Protein AF-A0A962DP53-F1 (afdb_monomer)

Radius of gyration: 20.77 Å; Cα contacts (8 Å, |Δi|>4): 47; chains: 1; bounding box: 45×52×47 Å

Foldseek 3Di:
DPPDPPVSVVDDPLVNPADDDDDDDDPVRVCVVVVHDPDDDDDDPDDPVPDDPVVVVVVVVCPVVVVDDDDPLCVVVLVVVCVVVVHDSVVDDDDPDVLVVLLVVLVVPDDPVDDDDDDPPDDCSNVNSNSD

Mean predicted aligned error: 5.78 Å

pLDDT: mean 92.03, std 8.26, range [49.41, 98.69]

Nearest PDB structures (foldseek):
  3get-assembly1_A  TM=9.260E-01  e=3.152E-04  Campylobacter jejuni subsp. jejuni NCTC 11168 = ATCC 700819
  3get-assembly1_B  TM=9.422E-01  e=2.947E-03  Campylobacter jejuni subsp. jejuni NCTC 11168 = ATCC 700819
  4wbt-assembly2_B-3  TM=8.957E-01  e=5.392E-03  Sinorhizobium meliloti 1021
  4wbt-assembly1_C-2  TM=9.034E-01  e=7.748E-03  Sinorhizobium meliloti 1021

Sequence (132 aa):
MPGPDRFSALAAEGVLGLKPYVPGKPLAELEREYGIRDSIKLASNENPLGPPPASVRAISAALGELALYPDGAAFELKNALAKRLAVDPAQITVGNGSNELLSLVAETFLTPATEAIYSQFAFLIYALSVQA

Structure (mmCIF, N/CA/C/O backbone):
data_AF-A0A962DP53-F1
#
_entry.id   AF-A0A962DP53-F1
#
loop_
_atom_site.group_PDB
_atom_site.id
_atom_site.type_symbol
_atom_site.label_atom_id
_atom_site.label_alt_id
_atom_site.label_comp_id
_atom_site.label_asym_id
_atom_site.label_entity_id
_atom_site.label_seq_id
_atom_site.pdbx_PDB_ins_code
_atom_site.Cartn_x
_atom_site.Cartn_y
_atom_site.Cartn_z
_atom_site.occupancy
_atom_site.B_iso_or_equiv
_atom_site.auth_seq_id
_atom_site.auth_comp_id
_atom_site.auth_asym_id
_atom_site.auth_atom_id
_atom_site.pdbx_PDB_model_num
ATOM 1 N N . MET A 1 1 ? -7.772 29.914 23.904 1.00 49.41 1 MET A N 1
ATOM 2 C CA . MET A 1 1 ? -7.704 29.133 22.653 1.00 49.41 1 MET A CA 1
ATOM 3 C C . MET A 1 1 ? -8.659 29.792 21.675 1.00 49.41 1 MET A C 1
ATOM 5 O O . MET A 1 1 ? -9.797 30.004 22.084 1.00 49.41 1 MET A O 1
ATOM 9 N N . PRO A 1 2 ? -8.233 30.209 20.471 1.00 50.75 2 PRO A N 1
ATOM 10 C CA . PRO A 1 2 ? -9.195 30.610 19.448 1.00 50.75 2 PRO A CA 1
ATOM 11 C C . PRO A 1 2 ? -10.157 29.432 19.227 1.00 50.75 2 PRO A C 1
ATOM 13 O O . PRO A 1 2 ? -9.728 28.280 19.281 1.00 50.75 2 PRO A O 1
ATOM 16 N N . GLY A 1 3 ? -11.457 29.714 19.109 1.00 63.59 3 GLY A N 1
ATOM 17 C CA . GLY A 1 3 ? -12.467 28.677 18.881 1.00 63.59 3 GLY A CA 1
ATOM 18 C C . GLY A 1 3 ? -12.166 27.867 17.613 1.00 63.59 3 GLY A C 1
ATOM 19 O O . GLY A 1 3 ? -11.357 28.317 16.796 1.00 63.59 3 GLY A O 1
ATOM 20 N N . PRO A 1 4 ? -12.785 26.683 17.446 1.00 68.06 4 PRO A N 1
ATOM 21 C CA . PRO A 1 4 ? -12.583 25.874 16.250 1.00 68.06 4 PRO A CA 1
ATOM 22 C C . PRO A 1 4 ? -12.866 26.731 15.015 1.00 68.06 4 PRO A C 1
ATOM 24 O O . PRO A 1 4 ? -13.838 27.493 14.987 1.00 68.06 4 PRO A O 1
ATOM 27 N N . ASP A 1 5 ? -11.983 26.660 14.020 1.00 83.12 5 ASP A N 1
ATOM 28 C CA . ASP A 1 5 ? -12.194 27.395 12.782 1.00 83.12 5 ASP A CA 1
ATOM 29 C C . ASP A 1 5 ? -13.507 26.940 12.109 1.00 83.12 5 ASP A C 1
ATOM 31 O O . ASP A 1 5 ? -14.057 25.873 12.403 1.00 83.12 5 ASP A O 1
ATOM 35 N N . ARG A 1 6 ? -14.028 27.764 11.194 1.00 86.12 6 ARG A N 1
ATOM 36 C CA . ARG A 1 6 ? -15.312 27.531 10.514 1.00 86.12 6 ARG A CA 1
ATOM 37 C C . ARG A 1 6 ? -15.423 26.143 9.862 1.00 86.12 6 ARG A C 1
ATOM 39 O O . ARG A 1 6 ? -16.537 25.638 9.750 1.00 86.12 6 ARG A O 1
ATOM 46 N N . PHE A 1 7 ? -14.320 25.551 9.410 1.00 86.44 7 PHE A N 1
ATOM 47 C CA . PHE A 1 7 ? -14.301 24.239 8.766 1.00 86.44 7 PHE A CA 1
ATOM 48 C C . PHE A 1 7 ? -14.253 23.100 9.781 1.00 86.44 7 PHE A C 1
ATOM 50 O O . PHE A 1 7 ? -14.958 22.110 9.596 1.00 86.44 7 PHE A O 1
ATOM 57 N N . SER A 1 8 ? -13.523 23.266 10.886 1.00 87.19 8 SER A N 1
A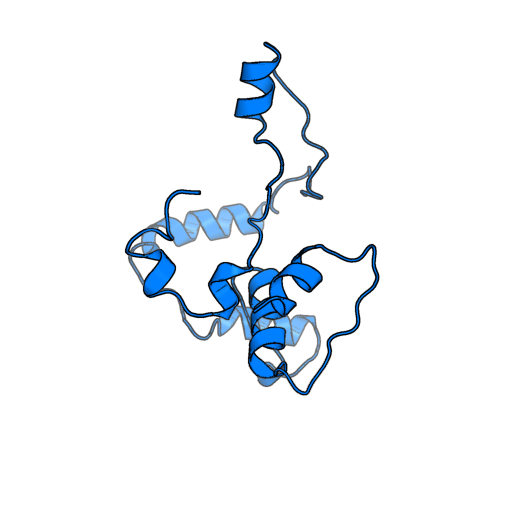TOM 58 C CA . SER A 1 8 ? -13.515 22.294 11.988 1.00 87.19 8 SER A CA 1
ATOM 59 C C . SER A 1 8 ? -14.924 22.033 12.544 1.00 87.19 8 SER A C 1
ATOM 61 O O . SER A 1 8 ? -15.263 20.899 12.858 1.00 87.19 8 SER A O 1
ATOM 63 N N . ALA A 1 9 ? -15.793 23.049 12.589 1.00 88.00 9 ALA A N 1
ATOM 64 C CA . ALA A 1 9 ? -17.184 22.893 13.035 1.00 88.00 9 ALA A CA 1
ATOM 65 C C . ALA A 1 9 ? -18.087 22.077 12.081 1.00 88.00 9 ALA A C 1
ATOM 67 O O . ALA A 1 9 ? -19.190 21.701 12.470 1.00 88.00 9 ALA A O 1
ATOM 68 N N . LEU A 1 10 ? -17.655 21.836 10.837 1.00 91.88 10 LEU A N 1
ATOM 69 C CA . LEU A 1 10 ? -18.393 21.059 9.830 1.00 91.88 10 LEU A CA 1
ATOM 70 C C . LEU A 1 10 ? -17.864 19.625 9.677 1.00 91.88 10 LEU A C 1
ATOM 72 O O . LEU A 1 10 ? -18.465 18.833 8.951 1.00 91.88 10 LEU A O 1
ATOM 76 N N . ALA A 1 11 ? -16.727 19.303 10.297 1.00 90.75 11 ALA A N 1
ATOM 77 C CA . ALA A 1 11 ? -16.104 17.992 10.189 1.00 90.75 11 ALA A CA 1
ATOM 78 C C . ALA A 1 11 ? -16.891 16.933 10.978 1.00 90.75 11 ALA A C 1
ATOM 80 O O . ALA A 1 11 ? -17.505 17.230 12.003 1.00 90.75 11 ALA A O 1
ATOM 81 N N . ALA A 1 12 ? -16.846 15.683 10.512 1.00 86.88 12 ALA A N 1
ATOM 82 C CA . ALA A 1 12 ? -17.370 14.556 11.276 1.00 86.88 12 ALA A CA 1
ATOM 83 C C . ALA A 1 12 ? -16.620 14.426 12.613 1.00 86.88 12 ALA A C 1
ATOM 85 O O . ALA A 1 12 ? -15.412 14.652 12.670 1.00 86.88 12 ALA A O 1
ATOM 86 N N . GLU A 1 13 ? -17.325 14.033 13.675 1.00 85.19 13 GLU A N 1
ATOM 87 C CA . GLU A 1 13 ? -16.782 13.990 15.041 1.00 85.19 13 GLU A CA 1
ATOM 88 C C . GLU A 1 13 ? -15.483 13.173 15.139 1.00 85.19 13 GLU A C 1
ATOM 90 O O . GLU A 1 13 ? -14.502 13.649 15.711 1.00 85.19 13 GLU A O 1
ATOM 95 N N . GLY A 1 14 ? -15.432 12.004 14.486 1.00 80.75 14 GLY A N 1
ATOM 96 C CA . GLY A 1 14 ? -14.244 11.142 14.457 1.00 80.75 14 GLY A CA 1
ATOM 97 C C . GLY A 1 14 ? -13.001 11.798 13.839 1.00 80.75 14 GLY A C 1
ATOM 98 O O . GLY A 1 14 ? -11.880 11.479 14.222 1.00 80.75 14 GLY A O 1
ATOM 99 N N . VAL A 1 15 ? -13.165 12.786 12.950 1.00 84.31 15 VAL A N 1
ATOM 100 C CA . VAL A 1 15 ? -12.041 13.483 12.296 1.00 84.31 15 VAL A CA 1
ATOM 101 C C . VAL A 1 15 ? -11.313 14.421 13.260 1.00 84.31 15 VAL A C 1
ATOM 103 O O . VAL A 1 15 ? -10.101 14.604 13.147 1.00 84.31 15 VAL A O 1
ATOM 106 N N . LEU A 1 16 ? -12.024 14.999 14.234 1.00 86.19 16 LEU A N 1
ATOM 107 C CA . LEU A 1 16 ? -11.474 16.005 15.151 1.00 86.19 16 LEU A CA 1
ATOM 108 C C . LEU A 1 16 ? -10.391 15.441 16.086 1.00 86.19 16 LEU A C 1
ATOM 110 O O . LEU A 1 16 ? -9.567 16.200 16.598 1.00 86.19 16 LEU A O 1
ATOM 114 N N . GLY A 1 17 ? -10.393 14.123 16.311 1.00 81.81 17 GLY A N 1
ATOM 115 C CA . GLY A 1 17 ? -9.428 13.423 17.161 1.00 81.81 17 GLY A CA 1
ATOM 116 C C . GLY A 1 17 ? -8.218 12.843 16.423 1.00 81.81 17 GLY A C 1
ATOM 117 O O . GLY A 1 17 ? -7.284 12.374 17.081 1.00 81.81 17 GLY A O 1
ATOM 118 N N . LEU A 1 18 ? -8.208 12.865 15.085 1.00 83.75 18 LEU A N 1
ATOM 119 C CA . LEU A 1 18 ? -7.161 12.218 14.295 1.00 83.75 18 LEU A CA 1
ATOM 120 C C . LEU A 1 18 ? -5.818 12.936 14.448 1.00 83.75 18 LEU A C 1
ATOM 122 O O . LEU A 1 18 ? -5.706 14.157 14.315 1.00 83.75 18 LEU A O 1
ATOM 126 N N . LYS A 1 19 ? -4.760 12.156 14.683 1.00 81.00 19 LYS A N 1
ATOM 127 C CA . LYS A 1 19 ? -3.385 12.663 14.700 1.00 81.00 19 LYS A CA 1
ATOM 128 C C . LYS A 1 19 ? -2.751 12.491 13.320 1.00 81.00 19 LYS A C 1
ATOM 130 O O . LYS A 1 19 ? -2.767 11.377 12.796 1.00 81.00 19 LYS A O 1
ATOM 135 N N . PRO A 1 20 ? -2.143 13.544 12.744 1.00 81.75 20 PRO A N 1
ATOM 136 C CA . PRO A 1 20 ? -1.450 13.419 11.471 1.00 81.75 20 PRO A CA 1
ATOM 137 C C . PRO A 1 20 ? -0.346 12.361 11.528 1.00 81.75 20 PRO A C 1
ATOM 139 O O . PRO A 1 20 ? 0.451 12.322 12.469 1.00 81.75 20 PRO A O 1
ATOM 142 N N . TYR A 1 21 ? -0.272 11.530 10.489 1.00 82.38 21 TYR A N 1
ATOM 143 C CA . TYR A 1 21 ? 0.885 10.672 10.278 1.00 82.38 21 TYR A CA 1
ATOM 144 C C . TYR A 1 21 ? 2.115 11.536 9.984 1.00 82.38 21 TYR A C 1
ATOM 146 O O . TYR A 1 21 ? 2.066 12.424 9.133 1.00 82.38 21 TYR A O 1
ATOM 154 N N . VAL A 1 22 ? 3.223 11.257 10.671 1.00 83.25 22 VAL A N 1
ATOM 155 C CA . VAL A 1 22 ? 4.511 11.904 10.414 1.00 83.25 22 VAL A CA 1
ATOM 156 C C . VAL A 1 22 ? 5.340 10.972 9.526 1.00 83.25 22 VAL A C 1
ATOM 158 O O . VAL A 1 22 ? 5.873 9.978 10.030 1.00 83.25 22 VAL A O 1
ATOM 161 N N . PRO A 1 23 ? 5.431 11.235 8.209 1.00 82.12 23 PRO A N 1
ATOM 162 C CA . PRO A 1 23 ? 6.260 10.433 7.322 1.00 82.12 23 PRO A CA 1
ATOM 163 C C . PRO A 1 23 ? 7.748 10.613 7.643 1.00 82.12 23 PRO A C 1
ATOM 165 O O . PRO A 1 23 ? 8.166 11.597 8.255 1.00 82.12 23 PRO A O 1
ATOM 168 N N . GLY A 1 24 ? 8.568 9.662 7.190 1.00 83.81 24 GLY A N 1
ATOM 169 C CA . GLY A 1 24 ? 10.022 9.801 7.260 1.00 83.81 24 GLY A CA 1
ATOM 170 C C . GLY A 1 24 ? 10.511 11.031 6.486 1.00 83.81 24 GLY A C 1
ATOM 171 O O . GLY A 1 24 ? 9.979 11.352 5.422 1.00 83.81 24 GLY A O 1
ATOM 172 N N . LYS A 1 25 ? 11.546 11.702 7.013 1.00 88.25 25 LYS A N 1
ATOM 173 C CA . LYS A 1 25 ? 12.147 12.891 6.389 1.00 88.25 25 LYS A CA 1
ATOM 174 C C . LYS A 1 25 ? 12.648 12.559 4.969 1.00 88.25 25 LYS A C 1
ATOM 176 O O . LYS A 1 25 ? 13.420 11.606 4.819 1.00 88.25 25 LYS A O 1
ATOM 181 N N . PRO A 1 26 ? 12.258 13.320 3.929 1.00 91.31 26 PRO A N 1
ATOM 182 C CA . PRO A 1 26 ? 12.782 13.137 2.579 1.00 91.31 26 PRO A CA 1
ATOM 183 C C . PRO A 1 26 ? 14.305 13.310 2.523 1.00 91.31 26 PRO A C 1
ATOM 185 O O . PRO A 1 26 ? 14.859 14.192 3.177 1.00 91.31 26 PRO A O 1
ATOM 188 N N . LEU A 1 27 ? 14.987 12.521 1.684 1.00 91.56 27 LEU A N 1
ATOM 189 C CA . LEU A 1 27 ? 16.452 12.566 1.566 1.00 91.56 27 LEU A CA 1
ATOM 190 C C . LEU A 1 27 ? 16.954 13.967 1.184 1.00 91.56 27 LEU A C 1
ATOM 192 O O . LEU A 1 27 ? 17.848 14.499 1.826 1.00 91.56 27 LEU A O 1
ATOM 196 N N . ALA A 1 28 ? 16.305 14.602 0.206 1.00 92.50 28 ALA A N 1
ATOM 197 C CA . ALA A 1 28 ? 16.661 15.945 -0.252 1.00 92.50 28 ALA A CA 1
ATOM 198 C C . ALA A 1 28 ? 16.460 17.032 0.821 1.00 92.50 28 ALA A C 1
ATOM 200 O O . ALA A 1 28 ? 17.127 18.066 0.804 1.00 92.50 28 ALA A O 1
ATOM 201 N N . GLU A 1 29 ? 15.514 16.833 1.743 1.00 94.19 29 GLU A N 1
ATOM 202 C CA . GLU A 1 29 ? 15.331 17.725 2.889 1.00 94.19 29 GLU A CA 1
ATOM 203 C C . GLU A 1 29 ? 16.450 17.528 3.910 1.00 94.19 29 GLU A C 1
ATOM 205 O O . GLU A 1 29 ? 17.068 18.507 4.324 1.00 94.19 29 GLU A O 1
ATOM 210 N N . LEU A 1 30 ? 16.762 16.271 4.235 1.00 94.31 30 LEU A N 1
ATOM 211 C CA . LEU A 1 30 ? 17.857 15.900 5.128 1.00 94.31 30 LEU A CA 1
ATOM 212 C C . LEU A 1 30 ? 19.209 16.438 4.630 1.00 94.31 30 LEU A C 1
ATOM 214 O O . LEU A 1 30 ? 19.951 17.053 5.392 1.00 94.31 30 LEU A O 1
ATOM 218 N N . GLU A 1 31 ? 19.516 16.262 3.347 1.00 96.69 31 GLU A N 1
ATOM 219 C CA . GLU A 1 31 ? 20.771 16.730 2.748 1.00 96.69 31 GLU A CA 1
ATOM 220 C C . GLU A 1 31 ? 20.912 18.252 2.799 1.00 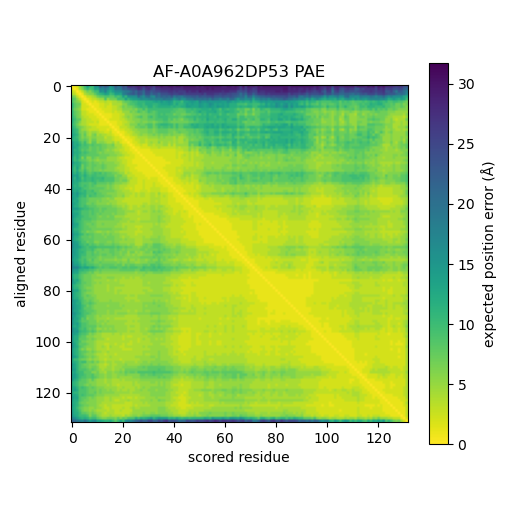96.69 31 GLU A C 1
ATOM 222 O O . GLU A 1 31 ? 21.975 18.766 3.152 1.00 96.69 31 GLU A O 1
ATOM 227 N N . ARG A 1 32 ? 19.825 18.983 2.518 1.00 96.94 32 ARG A N 1
ATOM 228 C CA . ARG A 1 32 ? 19.799 20.449 2.618 1.00 96.94 32 ARG A CA 1
ATOM 229 C C . ARG A 1 32 ? 20.007 20.931 4.053 1.00 96.94 32 ARG A C 1
ATOM 231 O O . ARG A 1 32 ? 20.686 21.933 4.250 1.00 96.94 32 ARG A O 1
ATOM 238 N N . GLU A 1 33 ? 19.423 20.245 5.031 1.00 96.69 33 GLU A N 1
ATOM 239 C CA . GLU A 1 33 ? 19.536 20.592 6.451 1.00 96.69 33 GLU A CA 1
ATOM 240 C C . GLU A 1 33 ? 20.955 20.386 6.991 1.00 96.69 33 GLU A C 1
ATOM 242 O O . GLU A 1 33 ? 21.476 21.256 7.686 1.00 96.69 33 GLU A O 1
ATOM 247 N N . TYR A 1 34 ? 21.599 19.269 6.647 1.00 96.19 34 TYR A N 1
ATOM 248 C CA . TYR A 1 34 ? 22.932 18.936 7.161 1.00 96.19 34 TYR A CA 1
ATOM 249 C C . TYR A 1 34 ? 24.088 19.412 6.270 1.00 96.19 34 TYR A C 1
ATOM 251 O O . TYR A 1 34 ? 25.248 19.269 6.655 1.00 96.19 34 TYR A O 1
ATOM 259 N N . GLY A 1 35 ? 23.806 19.964 5.086 1.00 97.25 35 GLY A N 1
ATOM 260 C CA . GLY A 1 35 ? 24.836 20.393 4.135 1.00 97.25 35 GLY A CA 1
ATOM 261 C C . GLY A 1 35 ? 25.660 19.235 3.561 1.00 97.25 35 GLY A C 1
ATOM 262 O O . GLY A 1 35 ? 26.803 19.438 3.151 1.00 97.25 35 GLY A O 1
ATOM 263 N N . ILE A 1 36 ? 25.094 18.026 3.550 1.00 97.06 36 ILE A N 1
ATOM 264 C CA . ILE A 1 36 ? 25.726 16.805 3.034 1.00 97.06 36 ILE A CA 1
ATOM 265 C C . ILE A 1 36 ? 25.187 16.458 1.642 1.00 97.06 36 ILE A C 1
ATOM 267 O O . ILE A 1 36 ? 24.235 17.068 1.156 1.00 97.06 36 ILE A O 1
ATOM 271 N N . ARG A 1 37 ? 25.819 15.484 0.986 1.00 95.50 37 ARG A N 1
ATOM 272 C CA . ARG A 1 37 ? 25.423 14.944 -0.321 1.00 95.50 37 ARG A CA 1
ATOM 273 C C . ARG A 1 37 ? 25.635 13.435 -0.340 1.00 95.50 37 ARG A C 1
ATOM 275 O O . ARG A 1 37 ? 26.362 12.915 0.506 1.00 95.50 37 ARG A O 1
ATOM 282 N N . ASP A 1 38 ? 25.031 12.776 -1.324 1.00 93.81 38 ASP A N 1
ATOM 283 C CA . ASP A 1 38 ? 25.190 11.346 -1.607 1.00 93.81 38 ASP A CA 1
ATOM 284 C C . ASP A 1 38 ? 24.791 10.449 -0.420 1.00 93.81 38 ASP A C 1
ATOM 286 O O . ASP A 1 38 ? 25.411 9.423 -0.129 1.00 93.81 38 ASP A O 1
ATOM 290 N N . SER A 1 39 ? 23.734 10.847 0.290 1.00 94.19 39 SER A N 1
ATOM 291 C CA . SER A 1 39 ? 23.224 10.123 1.453 1.00 94.19 39 SER A CA 1
ATOM 292 C C . SER A 1 39 ? 22.660 8.754 1.064 1.00 94.19 39 SER A C 1
ATOM 294 O O . SER A 1 39 ? 21.901 8.616 0.105 1.00 94.19 39 SER A O 1
ATOM 296 N N . ILE A 1 40 ? 22.960 7.727 1.864 1.00 92.75 40 ILE A N 1
ATOM 297 C CA . ILE A 1 40 ? 22.461 6.363 1.642 1.00 92.75 40 ILE A CA 1
ATOM 298 C C . ILE A 1 40 ? 21.171 6.152 2.445 1.00 92.75 40 ILE A C 1
ATOM 300 O O . ILE A 1 40 ? 21.175 6.191 3.676 1.00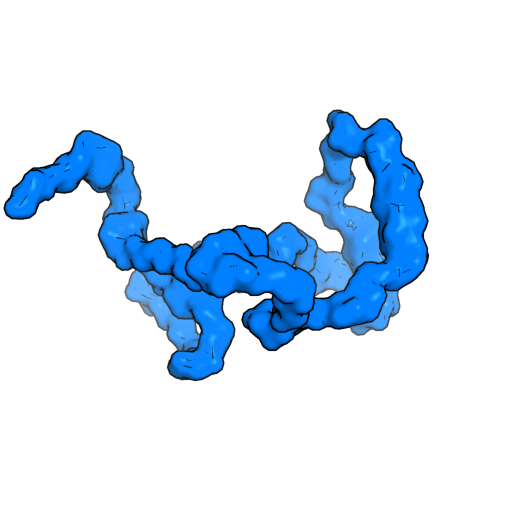 92.75 40 ILE A O 1
ATOM 304 N N . LYS A 1 41 ? 20.054 5.898 1.754 1.00 91.00 41 LYS A N 1
ATOM 305 C CA . LYS A 1 41 ? 18.743 5.669 2.379 1.00 91.00 41 LYS A CA 1
ATOM 306 C C . LYS A 1 41 ? 18.559 4.197 2.774 1.00 91.00 41 LYS A C 1
ATOM 308 O O . LYS A 1 41 ? 18.488 3.333 1.910 1.00 91.00 41 LYS A O 1
ATOM 313 N N . LEU A 1 42 ? 18.415 3.930 4.077 1.00 92.69 42 LEU A N 1
ATOM 314 C CA . LEU A 1 42 ? 18.191 2.587 4.652 1.00 92.69 42 LEU A CA 1
ATOM 315 C C . LEU A 1 42 ? 16.982 2.532 5.614 1.00 92.69 42 LEU A C 1
ATOM 317 O O . LEU A 1 42 ? 16.939 1.708 6.520 1.00 92.69 42 LEU A O 1
ATOM 321 N N . ALA A 1 43 ? 16.009 3.438 5.457 1.00 90.62 43 ALA A N 1
ATOM 322 C CA . ALA A 1 43 ? 14.998 3.722 6.488 1.00 90.62 43 ALA A CA 1
ATOM 323 C C . ALA A 1 43 ? 13.563 3.245 6.175 1.00 90.62 43 ALA A C 1
ATOM 325 O O . ALA A 1 43 ? 12.667 3.455 6.989 1.00 90.62 43 ALA A O 1
ATOM 326 N N . SER A 1 44 ? 13.304 2.661 4.998 1.00 90.25 44 SER A N 1
ATOM 327 C CA . SER A 1 44 ? 11.924 2.412 4.525 1.00 90.25 44 SER A CA 1
ATOM 328 C C . SER A 1 44 ? 11.691 1.023 3.925 1.00 90.25 44 SER A C 1
ATOM 330 O O . SER A 1 44 ? 10.708 0.830 3.218 1.00 90.25 44 SER A O 1
ATOM 332 N N . ASN A 1 45 ? 12.572 0.054 4.199 1.00 93.19 45 ASN A N 1
ATOM 333 C CA . ASN A 1 45 ? 12.487 -1.318 3.670 1.00 93.19 45 ASN A CA 1
ATOM 334 C C . ASN A 1 45 ? 12.392 -1.392 2.130 1.00 93.19 45 ASN A C 1
ATOM 336 O O . ASN A 1 45 ? 11.846 -2.343 1.574 1.00 93.19 45 ASN A O 1
ATOM 340 N N . GLU A 1 46 ? 12.908 -0.378 1.433 1.00 93.94 46 GLU A N 1
ATOM 341 C CA . GLU A 1 46 ? 12.949 -0.337 -0.027 1.00 93.94 46 GLU A CA 1
ATOM 342 C C . GLU A 1 46 ? 13.942 -1.379 -0.555 1.00 93.94 46 GLU A C 1
ATOM 344 O O . GLU A 1 46 ? 14.966 -1.658 0.071 1.00 93.94 46 GLU A O 1
ATOM 349 N N . ASN A 1 47 ? 13.654 -1.958 -1.722 1.00 95.62 47 ASN A N 1
ATOM 350 C CA . ASN A 1 47 ? 14.566 -2.907 -2.352 1.00 95.62 47 ASN A CA 1
ATOM 351 C C . ASN A 1 47 ? 15.741 -2.153 -3.010 1.00 95.62 47 ASN A C 1
ATOM 353 O O . ASN A 1 47 ? 15.508 -1.439 -3.990 1.00 95.62 47 ASN A O 1
ATOM 357 N N . PRO A 1 48 ? 16.996 -2.337 -2.549 1.00 94.56 48 PRO A N 1
ATOM 358 C CA . PRO A 1 48 ? 18.147 -1.613 -3.092 1.00 94.56 48 PRO A CA 1
ATOM 359 C C . PRO A 1 48 ? 18.491 -2.005 -4.536 1.00 94.56 48 PRO A C 1
ATOM 361 O O . PRO A 1 48 ? 19.219 -1.279 -5.205 1.00 94.56 48 PRO A O 1
ATOM 364 N N . LEU A 1 49 ? 17.974 -3.133 -5.037 1.00 95.50 49 LEU A N 1
ATOM 365 C CA . LEU A 1 49 ? 18.178 -3.575 -6.421 1.00 95.50 49 LEU A CA 1
ATOM 366 C C . LEU A 1 49 ? 17.263 -2.852 -7.421 1.00 95.50 49 LEU A C 1
ATOM 368 O O . LEU A 1 49 ? 17.422 -3.021 -8.630 1.00 95.50 49 LEU A O 1
ATOM 372 N N . GLY A 1 50 ? 16.298 -2.069 -6.931 1.00 94.94 50 GLY A N 1
ATOM 373 C CA . GLY A 1 50 ? 15.284 -1.442 -7.766 1.00 94.94 50 GLY A CA 1
ATOM 374 C C . GLY A 1 50 ? 14.278 -2.443 -8.355 1.00 94.94 50 GLY A C 1
ATOM 375 O O . GLY A 1 50 ? 14.216 -3.609 -7.947 1.00 94.94 50 GLY A O 1
ATOM 376 N N . PRO A 1 51 ? 13.427 -1.988 -9.292 1.00 96.69 51 PRO A N 1
ATOM 377 C CA . PRO A 1 51 ? 12.441 -2.847 -9.930 1.00 96.69 51 PRO A CA 1
ATOM 378 C C . PRO A 1 51 ? 13.104 -3.847 -10.897 1.00 96.69 51 PRO A C 1
ATOM 380 O O . PR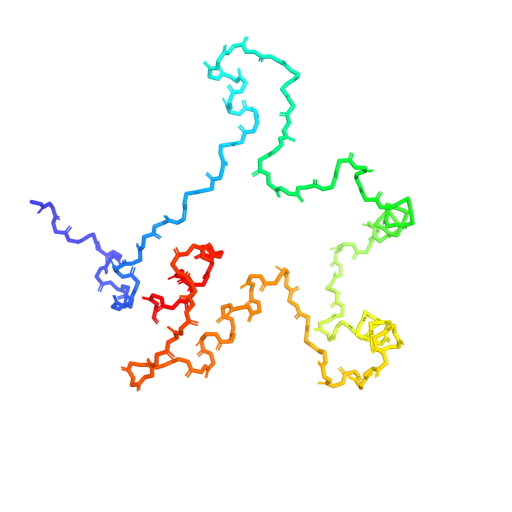O A 1 51 ? 14.110 -3.526 -11.534 1.00 96.69 51 PRO A O 1
ATOM 383 N N . PRO A 1 52 ? 12.516 -5.040 -11.099 1.00 97.19 52 PRO A N 1
ATOM 384 C CA . PRO A 1 52 ? 12.998 -5.983 -12.104 1.00 97.19 52 PRO A CA 1
ATOM 385 C C . PRO A 1 52 ? 13.030 -5.366 -13.518 1.00 97.19 52 PRO A C 1
ATOM 387 O O . PRO A 1 52 ? 12.092 -4.651 -13.887 1.00 97.19 52 PRO A O 1
ATOM 390 N N . PRO A 1 53 ? 14.009 -5.711 -14.384 1.00 97.56 53 PRO A N 1
ATOM 391 C CA . PRO A 1 53 ? 14.089 -5.167 -15.747 1.00 97.56 53 PRO A CA 1
ATOM 392 C C . PRO A 1 53 ? 12.832 -5.398 -16.599 1.00 97.56 53 PRO A C 1
ATOM 394 O O . PRO A 1 53 ? 12.515 -4.599 -17.476 1.00 97.56 53 PRO A O 1
ATOM 397 N N . ALA A 1 54 ? 12.105 -6.494 -16.355 1.00 97.69 54 ALA A N 1
ATOM 398 C CA . ALA A 1 54 ? 10.842 -6.777 -17.034 1.00 97.69 54 ALA A CA 1
ATOM 399 C C . ALA A 1 54 ? 9.743 -5.764 -16.670 1.00 97.69 54 ALA A C 1
ATOM 401 O O . ALA A 1 54 ? 9.011 -5.329 -17.554 1.00 97.69 54 ALA A O 1
ATOM 402 N N . SER A 1 55 ? 9.674 -5.344 -15.403 1.00 96.88 55 SER A N 1
ATOM 403 C CA . SER A 1 55 ? 8.729 -4.326 -14.936 1.00 96.88 55 SER A CA 1
ATOM 404 C C . SER A 1 55 ? 9.033 -2.965 -15.554 1.00 96.88 55 SER A C 1
ATOM 406 O O . SER A 1 55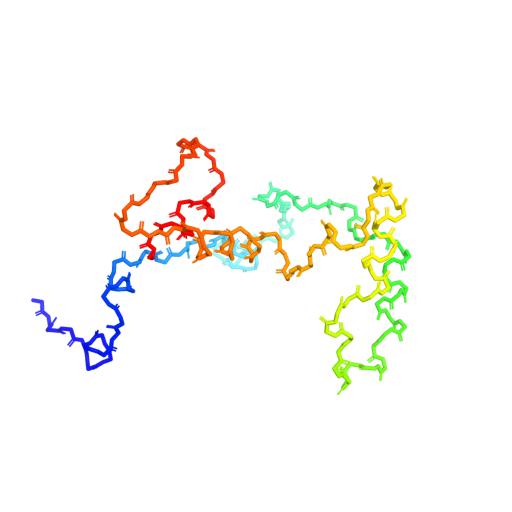 ? 8.118 -2.303 -16.026 1.00 96.88 55 SER A O 1
ATOM 408 N N . VAL A 1 56 ? 10.314 -2.584 -15.637 1.00 97.81 56 VAL A N 1
ATOM 409 C CA . VAL A 1 56 ? 10.730 -1.335 -16.300 1.00 97.81 56 VAL A CA 1
ATOM 410 C C . VAL A 1 56 ? 10.269 -1.316 -17.757 1.00 97.81 56 VAL A C 1
ATOM 412 O O . VAL A 1 56 ? 9.644 -0.352 -18.186 1.00 97.81 56 VAL A O 1
ATOM 415 N N . ARG A 1 57 ? 10.496 -2.407 -18.503 1.00 98.19 57 ARG A N 1
ATOM 416 C CA . ARG A 1 57 ? 10.040 -2.512 -19.899 1.00 98.19 57 ARG A CA 1
ATOM 417 C C . ARG A 1 57 ? 8.519 -2.422 -20.030 1.00 98.19 57 ARG A C 1
ATOM 419 O O . ARG A 1 57 ? 8.049 -1.723 -20.919 1.00 98.19 57 ARG A O 1
ATOM 426 N N . ALA A 1 58 ? 7.768 -3.105 -19.164 1.00 96.62 58 ALA A N 1
ATOM 427 C CA . ALA A 1 58 ? 6.305 -3.066 -19.181 1.00 96.62 58 ALA A CA 1
ATOM 428 C C . ALA A 1 58 ? 5.765 -1.653 -18.902 1.00 96.62 58 ALA A C 1
ATOM 430 O O . ALA A 1 58 ? 4.894 -1.182 -19.628 1.00 96.62 58 ALA A O 1
ATOM 431 N N . ILE A 1 59 ? 6.336 -0.952 -17.914 1.00 96.88 59 ILE A N 1
ATOM 432 C CA . ILE A 1 59 ? 5.984 0.442 -17.608 1.00 96.88 59 ILE A CA 1
ATOM 433 C C . ILE A 1 59 ? 6.261 1.333 -18.819 1.00 96.88 59 ILE A C 1
ATOM 435 O O . ILE A 1 59 ? 5.380 2.080 -19.229 1.00 96.88 59 ILE A O 1
ATOM 439 N N . SER A 1 60 ? 7.451 1.229 -19.423 1.00 97.69 60 SER A N 1
ATOM 440 C CA . SER A 1 60 ? 7.805 2.019 -20.608 1.00 97.69 60 SER A CA 1
ATOM 441 C C . SER A 1 60 ? 6.853 1.784 -21.782 1.00 97.69 60 SER A C 1
ATOM 443 O O . SER A 1 60 ? 6.505 2.740 -22.467 1.00 97.69 60 SER A O 1
ATOM 445 N N . ALA A 1 61 ? 6.410 0.542 -22.000 1.00 97.12 61 ALA A N 1
ATOM 446 C CA . ALA A 1 61 ? 5.453 0.220 -23.057 1.00 97.12 61 ALA A CA 1
ATOM 447 C C . ALA A 1 61 ? 4.067 0.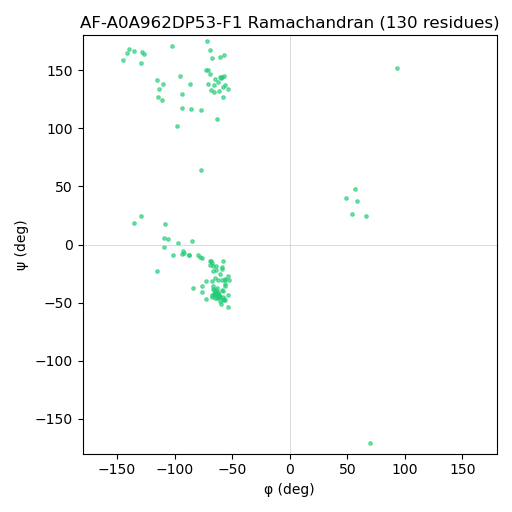842 -22.797 1.00 97.12 61 ALA A C 1
ATOM 449 O O . ALA A 1 61 ? 3.422 1.299 -23.734 1.00 97.12 61 ALA A O 1
ATOM 450 N N . ALA A 1 62 ? 3.643 0.912 -21.531 1.00 96.00 62 ALA A N 1
ATOM 451 C CA . ALA A 1 62 ? 2.345 1.459 -21.133 1.00 96.00 62 ALA A CA 1
ATOM 452 C C . ALA A 1 62 ? 2.275 3.000 -21.159 1.00 96.00 62 ALA A C 1
ATOM 454 O O . ALA A 1 62 ? 1.186 3.564 -21.073 1.00 96.00 62 ALA A O 1
ATOM 455 N N . LEU A 1 63 ? 3.407 3.710 -21.294 1.00 97.12 63 LEU A N 1
ATOM 456 C CA . LEU A 1 63 ? 3.438 5.181 -21.235 1.00 97.12 63 LEU A CA 1
ATOM 457 C C . LEU A 1 63 ? 2.556 5.858 -22.298 1.00 97.12 63 LEU A C 1
ATOM 459 O O . LEU A 1 63 ? 2.030 6.941 -22.048 1.00 97.12 63 LEU A O 1
ATOM 463 N N . GLY A 1 64 ? 2.382 5.235 -23.467 1.00 97.12 64 GLY A N 1
ATOM 464 C CA . GLY A 1 64 ? 1.538 5.768 -24.543 1.00 97.12 64 GLY A CA 1
ATOM 465 C C . GLY A 1 64 ? 0.036 5.746 -24.236 1.00 97.12 64 GLY A C 1
ATOM 466 O O . GLY A 1 64 ? -0.725 6.464 -24.879 1.00 97.12 64 GLY A O 1
ATOM 467 N N . GLU A 1 65 ? -0.388 4.963 -23.244 1.00 96.06 65 GLU A N 1
ATOM 468 C CA . GLU A 1 65 ? -1.796 4.732 -22.903 1.00 96.06 65 GLU A CA 1
ATOM 469 C C . GLU A 1 65 ? -2.224 5.464 -21.621 1.00 96.06 65 GLU A C 1
ATOM 471 O O . GLU A 1 65 ? -3.364 5.335 -21.192 1.00 96.06 65 GLU A O 1
ATOM 476 N N . LEU A 1 66 ? -1.351 6.287 -21.024 1.00 95.75 66 LEU A N 1
ATOM 477 C CA . LEU A 1 66 ? -1.601 6.959 -19.736 1.00 95.75 66 LEU A CA 1
ATOM 478 C C . LEU A 1 66 ? -2.840 7.868 -19.703 1.00 95.75 66 LEU A C 1
ATOM 480 O O . LEU A 1 66 ? -3.317 8.203 -18.622 1.00 95.75 66 LEU A O 1
ATOM 484 N N . ALA A 1 67 ? -3.345 8.296 -20.862 1.00 97.19 67 ALA A N 1
ATOM 485 C CA . ALA A 1 67 ? -4.569 9.093 -20.956 1.00 97.19 67 ALA A CA 1
ATOM 486 C C . ALA A 1 67 ? -5.853 8.256 -20.795 1.00 97.19 67 ALA A C 1
ATOM 488 O O . ALA A 1 67 ? -6.942 8.821 -20.687 1.00 97.19 67 ALA A O 1
ATOM 489 N N . LEU A 1 68 ? -5.743 6.928 -20.818 1.00 96.25 68 LEU A N 1
ATOM 490 C CA . LEU A 1 68 ? -6.861 6.005 -20.694 1.00 96.25 68 LEU A CA 1
ATOM 491 C C . LEU A 1 68 ? -7.019 5.564 -19.239 1.00 96.25 68 LEU A C 1
ATOM 493 O O . LEU A 1 68 ? -6.042 5.367 -18.516 1.00 96.25 68 LEU A O 1
ATOM 497 N N . TYR A 1 69 ? -8.266 5.369 -18.814 1.00 95.69 69 TYR A N 1
ATOM 498 C CA . TYR A 1 69 ? -8.525 4.702 -17.544 1.00 95.69 69 TYR A CA 1
ATOM 499 C C . TYR A 1 69 ? -7.993 3.263 -17.590 1.00 95.69 69 TYR A C 1
ATOM 501 O O . TYR A 1 69 ? -8.162 2.590 -18.612 1.00 95.69 69 TYR A O 1
ATOM 509 N N . PRO A 1 70 ? -7.385 2.766 -16.498 1.00 92.69 70 PRO A N 1
ATOM 510 C CA . PRO A 1 70 ? -7.010 1.364 -16.409 1.00 92.69 70 PRO A CA 1
ATOM 511 C C . PRO A 1 70 ? -8.259 0.480 -16.314 1.00 92.69 70 PRO A C 1
ATOM 513 O O . PRO A 1 70 ? -9.362 0.949 -16.022 1.00 92.69 70 PRO A O 1
ATOM 516 N N . ASP A 1 71 ? -8.075 -0.827 -16.489 1.00 93.62 71 ASP A N 1
ATOM 517 C CA . ASP A 1 71 ? -9.101 -1.803 -16.133 1.00 93.62 71 ASP A CA 1
ATOM 518 C C . ASP A 1 71 ? -9.376 -1.759 -14.619 1.00 93.62 71 ASP A C 1
ATOM 520 O O . ASP A 1 71 ? -8.568 -2.217 -13.808 1.00 93.62 71 ASP A O 1
ATOM 524 N N . GLY A 1 72 ? -10.542 -1.229 -14.244 1.00 91.75 72 GLY A N 1
ATOM 525 C CA . GLY A 1 72 ? -10.964 -1.106 -12.849 1.00 91.75 72 GLY A CA 1
ATOM 526 C C . GLY A 1 72 ? -11.160 -2.443 -12.129 1.00 91.75 72 GLY A C 1
ATOM 527 O O . GLY A 1 72 ? -11.147 -2.469 -10.900 1.00 91.75 72 GLY A O 1
ATOM 528 N N . ALA A 1 73 ? -11.311 -3.556 -12.855 1.00 93.62 73 ALA A N 1
ATOM 529 C CA . ALA A 1 73 ? -11.418 -4.887 -12.259 1.00 93.62 73 ALA A CA 1
ATOM 530 C C . ALA A 1 73 ? -10.052 -5.557 -12.021 1.00 93.62 73 ALA A C 1
ATOM 532 O O . ALA A 1 73 ? -9.997 -6.608 -11.375 1.00 93.62 73 ALA A O 1
ATOM 533 N N . ALA A 1 74 ? -8.961 -4.973 -12.536 1.00 96.19 74 ALA A N 1
ATOM 534 C CA . ALA A 1 74 ? -7.614 -5.542 -12.511 1.00 96.19 74 ALA A CA 1
ATOM 535 C C . ALA A 1 74 ? -7.573 -7.010 -12.995 1.00 96.19 74 ALA A C 1
ATOM 537 O O . ALA A 1 74 ? -6.874 -7.846 -12.414 1.00 96.19 74 ALA A O 1
ATOM 538 N N . PHE A 1 75 ? -8.336 -7.333 -14.043 1.00 97.00 75 PHE A N 1
ATOM 539 C CA . PHE A 1 75 ? -8.614 -8.688 -14.519 1.00 97.00 75 PHE A CA 1
ATOM 540 C C . PHE A 1 75 ? -7.337 -9.494 -14.778 1.00 97.00 75 PHE A C 1
ATOM 542 O O . PHE A 1 75 ? -7.144 -10.566 -14.200 1.00 97.00 75 PHE A O 1
ATOM 549 N N . GLU A 1 76 ? -6.428 -8.954 -15.594 1.00 97.00 76 GLU A N 1
ATOM 550 C CA . GLU A 1 76 ? -5.170 -9.621 -15.951 1.00 97.00 76 GLU A CA 1
ATOM 551 C C . GLU A 1 76 ? -4.280 -9.864 -14.722 1.00 97.00 76 GLU A C 1
ATOM 553 O O . GLU A 1 76 ? -3.740 -10.959 -14.535 1.00 97.00 76 GLU A O 1
ATOM 558 N N . LEU A 1 77 ? -4.177 -8.874 -13.827 1.00 97.19 77 LEU A N 1
ATOM 559 C CA . LEU A 1 77 ? -3.395 -8.993 -12.595 1.00 97.19 77 LEU A CA 1
ATOM 560 C C . LEU A 1 77 ? -3.987 -10.057 -11.662 1.00 97.19 77 LEU A C 1
ATOM 562 O O . LEU A 1 77 ? -3.248 -10.905 -11.154 1.00 97.19 77 LEU A O 1
ATOM 566 N N . LYS A 1 78 ? -5.309 -10.047 -11.458 1.00 98.06 78 LYS A N 1
ATOM 567 C CA . LYS A 1 78 ? -5.998 -11.029 -10.612 1.00 98.06 78 LYS A CA 1
ATOM 568 C C . LYS A 1 78 ? -5.814 -12.446 -11.140 1.00 98.06 78 LYS A C 1
ATOM 570 O O . LYS A 1 78 ? -5.470 -13.327 -10.357 1.00 98.06 78 LYS A O 1
ATOM 575 N N . ASN A 1 79 ? -5.960 -12.667 -12.444 1.00 98.31 79 ASN A N 1
ATOM 576 C CA . ASN A 1 79 ? -5.763 -13.990 -13.044 1.00 98.31 79 ASN A CA 1
ATOM 577 C C . ASN A 1 79 ? -4.310 -14.472 -12.922 1.00 98.31 79 ASN A C 1
ATOM 579 O O . ASN A 1 79 ? -4.065 -15.633 -12.578 1.00 98.31 79 ASN A O 1
ATOM 583 N N . ALA A 1 80 ? -3.335 -13.586 -13.147 1.00 98.31 80 ALA A N 1
ATOM 584 C CA . ALA A 1 80 ? -1.922 -13.922 -12.993 1.00 98.31 80 ALA A CA 1
ATOM 585 C C . ALA A 1 80 ? -1.572 -14.292 -11.539 1.00 98.31 80 ALA A C 1
ATOM 587 O O . ALA A 1 80 ? -0.863 -15.277 -11.301 1.00 98.31 80 ALA A O 1
ATOM 588 N N . LEU A 1 81 ? -2.092 -13.538 -10.564 1.00 98.31 81 LEU A N 1
ATOM 589 C CA . LEU A 1 81 ? -1.907 -13.819 -9.139 1.00 98.31 81 LEU A CA 1
ATOM 590 C C . LEU A 1 81 ? -2.621 -15.104 -8.710 1.00 98.31 81 LEU A C 1
ATOM 592 O O . LEU A 1 81 ? -2.002 -15.931 -8.047 1.00 98.31 81 LEU A O 1
ATOM 596 N N . ALA A 1 82 ? -3.870 -15.310 -9.133 1.00 98.62 82 ALA A N 1
ATOM 597 C CA . ALA A 1 82 ? -4.660 -16.506 -8.839 1.00 98.62 82 ALA A CA 1
ATOM 598 C C . ALA A 1 82 ? -3.940 -17.779 -9.290 1.00 98.62 82 ALA A C 1
ATOM 600 O O . ALA A 1 82 ? -3.744 -18.704 -8.502 1.00 98.62 82 ALA A O 1
ATOM 601 N N . LYS A 1 83 ? -3.425 -17.780 -10.527 1.00 98.69 83 LYS A N 1
ATOM 602 C CA . LYS A 1 83 ? -2.610 -18.882 -11.051 1.00 98.69 83 LYS A CA 1
ATOM 603 C C . LYS A 1 83 ? -1.332 -19.096 -10.239 1.00 98.69 83 LYS A C 1
ATOM 605 O O . LYS A 1 83 ? -0.971 -20.237 -9.966 1.00 98.69 83 LYS A O 1
ATOM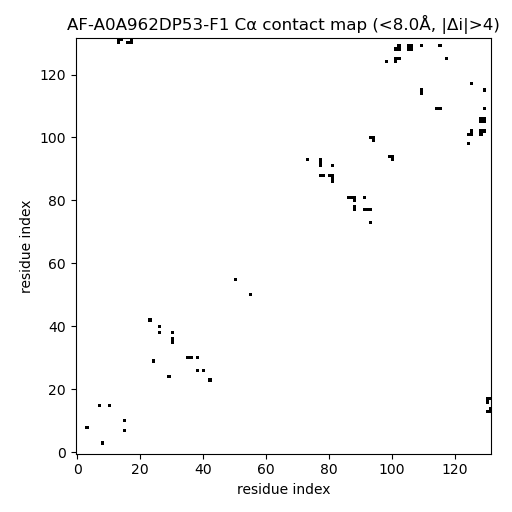 610 N N . ARG A 1 84 ? -0.629 -18.018 -9.872 1.00 98.56 84 ARG A N 1
ATOM 611 C CA . ARG A 1 84 ? 0.628 -18.093 -9.106 1.00 98.56 84 ARG A CA 1
ATOM 612 C C . ARG A 1 84 ? 0.417 -18.616 -7.684 1.00 98.56 84 ARG A C 1
ATOM 614 O O . ARG A 1 84 ? 1.275 -19.332 -7.179 1.00 98.56 84 ARG A O 1
ATOM 621 N N . LEU A 1 85 ? -0.679 -18.218 -7.046 1.00 98.44 85 LEU A N 1
ATOM 622 C CA . LEU A 1 85 ? -1.013 -18.549 -5.661 1.00 98.44 85 LEU A CA 1
ATOM 623 C C . LEU A 1 85 ? -1.863 -19.825 -5.537 1.00 98.44 85 LEU A C 1
ATOM 625 O O . LEU A 1 85 ? -2.064 -20.293 -4.423 1.00 98.44 85 LEU A O 1
ATOM 629 N N . ALA A 1 86 ? -2.326 -20.388 -6.660 1.00 98.44 86 ALA A N 1
ATOM 630 C CA . ALA A 1 86 ? -3.225 -21.542 -6.730 1.00 98.44 86 ALA A CA 1
ATOM 631 C C . ALA A 1 86 ? -4.548 -21.336 -5.959 1.00 98.44 86 ALA A C 1
ATOM 633 O O . ALA A 1 86 ? -4.977 -22.199 -5.197 1.00 98.44 86 ALA A O 1
ATOM 634 N N . VAL A 1 87 ? -5.192 -20.185 -6.177 1.00 98.69 87 VAL A N 1
ATOM 635 C CA . VAL A 1 87 ? -6.488 -19.807 -5.579 1.00 98.69 87 VAL A CA 1
ATOM 636 C C . VAL A 1 87 ? -7.478 -19.364 -6.655 1.00 98.69 87 VAL A C 1
ATOM 638 O O . VAL A 1 87 ? -7.077 -19.079 -7.785 1.00 98.69 87 VAL A O 1
ATOM 641 N N . ASP A 1 88 ? -8.764 -19.281 -6.315 1.00 98.25 88 ASP A N 1
ATOM 642 C CA . ASP A 1 88 ? -9.774 -18.729 -7.221 1.00 98.25 88 ASP A CA 1
ATOM 643 C C . ASP A 1 88 ? -9.595 -17.197 -7.365 1.00 98.25 88 ASP A C 1
ATOM 645 O O . ASP A 1 88 ? -9.368 -16.517 -6.357 1.00 98.25 88 ASP A O 1
ATOM 649 N N . PRO A 1 89 ? -9.705 -16.607 -8.574 1.00 97.44 89 PRO A N 1
ATOM 650 C CA . PRO A 1 89 ? -9.640 -15.154 -8.761 1.00 97.44 89 PRO A CA 1
ATOM 651 C C . PRO A 1 89 ? -10.627 -14.346 -7.898 1.00 97.44 89 PRO A C 1
ATOM 653 O O . PRO A 1 89 ? -10.349 -13.186 -7.573 1.00 97.44 89 PRO A O 1
ATOM 656 N N . ALA A 1 90 ? -11.764 -14.924 -7.500 1.00 97.19 90 ALA A N 1
ATOM 657 C CA . ALA A 1 90 ? -12.732 -14.312 -6.591 1.00 97.19 90 ALA A CA 1
ATOM 658 C C . ALA A 1 90 ? -12.190 -14.133 -5.161 1.00 97.19 90 ALA A C 1
ATOM 660 O O . ALA A 1 90 ? -12.707 -13.306 -4.416 1.00 97.19 90 ALA A O 1
ATOM 661 N N . GLN A 1 91 ? -11.123 -14.848 -4.788 1.00 97.75 91 GLN A N 1
ATOM 662 C CA . GLN A 1 91 ? -10.450 -14.718 -3.491 1.00 97.75 91 GLN A CA 1
ATOM 663 C C . GLN A 1 91 ? -9.402 -13.590 -3.464 1.00 97.75 91 GLN A C 1
ATOM 665 O O . GLN A 1 91 ? -8.709 -13.424 -2.461 1.00 97.75 91 GLN A O 1
ATOM 670 N N . ILE A 1 92 ? -9.248 -12.830 -4.555 1.00 97.62 92 ILE A N 1
ATOM 671 C CA . ILE A 1 92 ? -8.248 -11.763 -4.676 1.00 97.62 92 ILE A CA 1
ATOM 672 C C . ILE A 1 92 ? -8.933 -10.402 -4.799 1.00 97.62 92 ILE A C 1
ATOM 674 O O . ILE A 1 92 ? -9.725 -10.170 -5.714 1.00 97.62 92 ILE A O 1
ATOM 678 N N . THR A 1 93 ? -8.534 -9.470 -3.939 1.00 95.69 93 THR A N 1
ATOM 679 C CA . THR A 1 93 ? -8.848 -8.040 -4.051 1.00 95.69 93 THR A CA 1
ATOM 680 C C . THR A 1 93 ? -7.555 -7.264 -4.278 1.00 95.69 93 THR A C 1
ATOM 682 O O . THR A 1 93 ? -6.516 -7.600 -3.711 1.00 95.69 93 THR A O 1
ATOM 685 N N . VAL A 1 94 ? -7.611 -6.242 -5.131 1.00 96.31 94 VAL A N 1
ATOM 686 C CA . VAL A 1 94 ? -6.478 -5.364 -5.451 1.00 96.31 94 VAL A CA 1
ATOM 687 C C . VAL A 1 94 ? -6.748 -3.990 -4.848 1.00 96.31 94 VAL A C 1
ATOM 689 O O . VAL A 1 94 ? -7.870 -3.502 -4.923 1.00 96.31 94 VAL A O 1
ATOM 692 N N . GLY A 1 95 ? -5.719 -3.384 -4.262 1.00 95.06 95 GLY A N 1
ATOM 693 C CA . GLY A 1 95 ? -5.731 -2.003 -3.784 1.00 95.06 95 GLY A CA 1
ATOM 694 C C . GLY A 1 95 ? -4.447 -1.287 -4.192 1.00 95.06 95 GLY A C 1
ATOM 695 O O . GLY A 1 95 ? -3.464 -1.924 -4.593 1.00 95.06 95 GLY A O 1
ATOM 696 N N . ASN A 1 96 ? -4.440 0.032 -4.074 1.00 94.88 96 ASN A N 1
ATOM 697 C CA . ASN A 1 96 ? -3.303 0.910 -4.313 1.00 94.88 96 ASN A CA 1
ATOM 698 C C . ASN A 1 96 ? -2.309 0.863 -3.136 1.00 94.88 96 ASN A C 1
ATOM 700 O O . ASN A 1 96 ? -2.074 1.835 -2.416 1.00 94.88 96 ASN A O 1
ATOM 704 N N . GLY A 1 97 ? -1.731 -0.322 -2.935 1.00 95.06 97 GLY A N 1
ATOM 705 C CA . GLY A 1 97 ? -0.920 -0.664 -1.773 1.00 95.06 97 GLY A CA 1
ATOM 706 C C . GLY A 1 97 ? -1.739 -1.328 -0.664 1.00 95.06 97 GLY A C 1
ATOM 707 O O . GLY A 1 97 ? -2.933 -1.095 -0.499 1.00 95.06 97 GLY A O 1
ATOM 708 N N . SER A 1 98 ? -1.084 -2.173 0.134 1.00 95.50 98 SER A N 1
ATOM 709 C CA . SER A 1 98 ? -1.754 -2.940 1.194 1.00 95.50 98 SER A CA 1
ATOM 710 C C . SER A 1 98 ? -2.353 -2.069 2.300 1.00 95.50 98 SER A C 1
ATOM 712 O O . SER A 1 98 ? -3.257 -2.522 2.990 1.00 95.50 98 SER A O 1
ATOM 714 N N . ASN A 1 99 ? -1.877 -0.832 2.471 1.00 94.75 99 ASN A N 1
ATOM 715 C CA . ASN A 1 99 ? -2.421 0.097 3.464 1.00 94.75 99 ASN A CA 1
ATOM 716 C C . ASN A 1 99 ? -3.887 0.434 3.189 1.00 94.75 99 ASN A C 1
ATOM 718 O O . ASN A 1 99 ? -4.674 0.457 4.127 1.00 94.75 99 ASN A O 1
ATOM 722 N N . GLU A 1 100 ? -4.259 0.643 1.923 1.00 94.69 100 GLU A N 1
ATOM 723 C CA . GLU A 1 100 ? -5.656 0.886 1.552 1.00 94.69 100 GLU A CA 1
ATOM 724 C C . GLU A 1 100 ? -6.528 -0.315 1.922 1.00 94.69 100 GLU A C 1
ATOM 726 O O . GLU A 1 100 ? -7.569 -0.156 2.545 1.00 94.69 100 GLU A O 1
ATOM 731 N N . LEU A 1 101 ? -6.066 -1.531 1.616 1.00 95.94 101 LEU A N 1
ATOM 732 C CA . LEU A 1 101 ? -6.801 -2.754 1.941 1.00 95.94 101 LEU A CA 1
ATOM 733 C C . LEU A 1 101 ? -6.973 -2.945 3.454 1.00 95.94 101 LEU A C 1
ATOM 735 O O . LEU A 1 101 ? -8.025 -3.397 3.894 1.00 95.94 101 LEU A O 1
ATOM 739 N N . LEU A 1 102 ? -5.966 -2.588 4.256 1.00 95.38 102 LEU A N 1
ATOM 740 C CA . LEU A 1 102 ? -6.051 -2.644 5.718 1.00 95.38 102 LEU A CA 1
ATOM 741 C C . LEU A 1 102 ? -7.082 -1.651 6.266 1.00 95.38 102 LEU A C 1
ATOM 743 O O . LEU A 1 102 ? -7.873 -2.026 7.131 1.00 95.38 102 LEU A O 1
ATOM 747 N N . SER A 1 103 ? -7.113 -0.424 5.740 1.00 93.69 103 SER A N 1
ATOM 748 C CA . SER A 1 103 ? -8.145 0.555 6.096 1.00 93.69 103 SER A CA 1
ATOM 749 C C . SER A 1 103 ? -9.534 0.105 5.655 1.00 93.69 103 SER A C 1
ATOM 751 O O . SER A 1 103 ? -10.451 0.141 6.464 1.00 93.69 103 SER A O 1
ATOM 753 N N . LEU A 1 104 ? -9.686 -0.425 4.437 1.00 95.19 104 LEU A N 1
ATOM 754 C CA . LEU A 1 104 ? -10.966 -0.954 3.956 1.00 95.19 104 LEU A CA 1
ATOM 755 C C . LEU A 1 104 ? -11.502 -2.074 4.855 1.00 95.19 104 LEU A C 1
ATOM 757 O O . LEU A 1 104 ? -12.698 -2.119 5.133 1.00 95.19 104 LEU A O 1
ATOM 761 N N . VAL A 1 105 ? -10.636 -2.970 5.341 1.00 95.38 105 VAL A N 1
ATOM 762 C CA . VAL A 1 105 ? -11.035 -4.010 6.302 1.00 95.38 105 VAL A CA 1
ATOM 763 C C . VAL A 1 105 ? -11.507 -3.384 7.617 1.00 95.38 105 VAL A C 1
ATOM 765 O O . VAL A 1 105 ? -12.556 -3.776 8.123 1.00 95.38 105 VAL A O 1
ATOM 768 N N . ALA A 1 106 ? -10.776 -2.404 8.155 1.00 94.50 106 ALA A N 1
ATOM 769 C CA . ALA A 1 106 ? -11.178 -1.703 9.373 1.00 94.50 106 ALA A CA 1
ATOM 770 C C . ALA A 1 106 ? -12.540 -1.006 9.199 1.00 94.50 106 ALA A C 1
ATOM 772 O O . ALA A 1 106 ? -13.456 -1.275 9.968 1.00 94.50 106 ALA A O 1
ATOM 773 N N . GLU A 1 107 ? -12.713 -0.214 8.141 1.00 92.12 107 GLU A N 1
ATOM 774 C CA . GLU A 1 107 ? -13.951 0.518 7.832 1.00 92.12 107 GLU A CA 1
ATOM 775 C C . GLU A 1 107 ? -15.154 -0.403 7.572 1.00 92.12 107 GLU A C 1
ATOM 777 O O . GLU A 1 107 ? -16.294 -0.037 7.849 1.00 92.12 107 GLU A O 1
ATOM 782 N N . THR A 1 108 ? -14.920 -1.610 7.049 1.00 95.19 108 THR A N 1
ATOM 783 C CA . THR A 1 108 ? -15.993 -2.572 6.752 1.00 95.19 108 THR A CA 1
ATOM 784 C C . THR A 1 108 ? -16.525 -3.259 8.009 1.00 95.19 108 THR A C 1
ATOM 786 O O . THR A 1 108 ? -17.713 -3.578 8.076 1.00 95.19 108 THR A O 1
ATOM 789 N N . PHE A 1 109 ? -15.659 -3.541 8.986 1.00 94.94 109 PHE A N 1
ATOM 790 C CA . PHE A 1 109 ? -16.001 -4.415 10.113 1.00 94.94 109 PHE A CA 1
ATOM 791 C C . PHE A 1 109 ? -16.019 -3.720 11.474 1.00 94.94 109 PHE A C 1
ATOM 793 O O . PHE A 1 109 ? -16.672 -4.231 12.387 1.00 94.94 109 PHE A O 1
ATOM 800 N N . LEU A 1 110 ? -15.320 -2.595 11.637 1.00 93.81 110 LEU A N 1
ATOM 801 C CA . LEU A 1 110 ? -15.267 -1.889 12.910 1.00 93.81 110 LEU A CA 1
ATOM 802 C C . LEU A 1 110 ? -16.427 -0.911 13.064 1.00 93.81 110 LEU A C 1
ATOM 804 O O . LEU A 1 110 ? -16.816 -0.175 12.165 1.00 93.81 110 LEU A O 1
ATOM 808 N N . THR A 1 111 ? -16.968 -0.920 14.271 1.00 90.69 111 THR A N 1
ATOM 809 C CA . THR A 1 111 ? -18.010 -0.037 14.779 1.00 90.69 111 THR A CA 1
ATOM 810 C C . THR A 1 111 ? -17.663 0.336 16.224 1.00 90.69 111 THR A C 1
ATOM 812 O O . THR A 1 111 ? -16.853 -0.356 16.850 1.00 90.69 111 THR A O 1
ATOM 815 N N . PRO A 1 112 ? -18.339 1.331 16.829 1.00 87.75 112 PRO A N 1
ATOM 816 C CA . PRO A 1 112 ? -18.160 1.644 18.250 1.00 87.75 112 PRO A CA 1
ATOM 817 C C . PRO A 1 112 ? -18.451 0.479 19.217 1.00 87.75 112 PRO A C 1
ATOM 819 O O . PRO A 1 112 ? -18.106 0.562 20.392 1.00 87.75 112 PRO A O 1
ATOM 822 N N . ALA A 1 113 ? -19.105 -0.593 18.751 1.00 93.38 113 ALA A N 1
ATOM 823 C CA . ALA A 1 113 ? -19.433 -1.780 19.544 1.00 93.38 113 ALA A CA 1
ATOM 824 C C . ALA A 1 113 ? -18.433 -2.942 19.373 1.00 93.38 113 ALA A C 1
ATOM 826 O O . ALA A 1 113 ? -18.634 -4.012 19.946 1.00 93.38 113 ALA A O 1
ATOM 827 N N . THR A 1 114 ?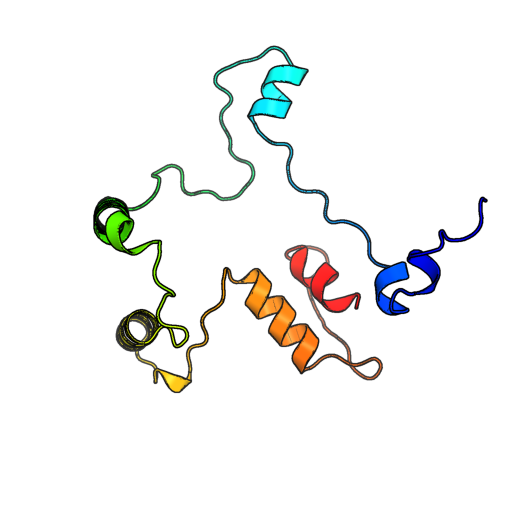 -17.382 -2.763 18.572 1.00 94.81 114 THR A N 1
ATOM 828 C CA . THR A 1 114 ? -16.381 -3.795 18.254 1.00 94.81 114 THR A CA 1
ATOM 829 C C . THR A 1 114 ? -14.974 -3.290 18.541 1.00 94.81 114 THR A C 1
ATOM 831 O O . THR A 1 114 ? -14.753 -2.087 18.637 1.00 94.81 114 THR A O 1
ATOM 834 N N . GLU A 1 115 ? -14.007 -4.200 18.617 1.00 94.50 115 GLU A N 1
ATOM 835 C CA . GLU A 1 115 ? -12.606 -3.862 18.857 1.00 94.50 115 GLU A CA 1
ATOM 836 C C . GLU A 1 115 ? -11.668 -4.507 17.831 1.00 94.50 115 GLU A C 1
ATOM 838 O O . GLU A 1 115 ? -11.971 -5.546 17.241 1.00 94.50 115 GLU A O 1
ATOM 843 N N . ALA A 1 116 ? -10.501 -3.890 17.652 1.00 95.25 116 ALA A N 1
ATOM 844 C CA . ALA A 1 116 ? -9.388 -4.433 16.886 1.00 95.25 116 ALA A CA 1
ATOM 845 C C . ALA A 1 116 ? -8.215 -4.733 17.824 1.00 95.25 116 ALA A C 1
ATOM 847 O O . ALA A 1 116 ? -7.830 -3.893 18.636 1.00 95.25 116 ALA A O 1
ATOM 848 N N . ILE A 1 117 ? -7.606 -5.911 17.677 1.00 96.12 117 ILE A N 1
ATOM 849 C CA . ILE A 1 117 ? -6.444 -6.327 18.470 1.00 96.12 117 ILE A CA 1
ATOM 850 C C . ILE A 1 117 ? -5.215 -6.371 17.564 1.00 96.12 117 ILE A C 1
ATOM 852 O O . ILE A 1 117 ? -5.189 -7.078 16.558 1.00 96.12 117 ILE A O 1
ATOM 856 N N . TYR A 1 118 ? -4.170 -5.642 17.945 1.00 95.81 118 TYR A N 1
ATOM 857 C CA . TYR A 1 118 ? -2.870 -5.642 17.278 1.00 95.81 118 TYR A CA 1
ATOM 858 C C . TYR A 1 118 ? -1.748 -5.477 18.310 1.00 95.81 118 TYR A C 1
ATOM 860 O O . TYR A 1 118 ? -1.964 -5.011 19.427 1.00 95.81 118 TYR A O 1
ATOM 868 N N . SER A 1 119 ? -0.528 -5.886 17.954 1.00 97.25 119 SER A N 1
ATOM 869 C CA . SER A 1 119 ? 0.631 -5.719 18.840 1.00 97.25 119 SER A CA 1
ATOM 870 C C . SER A 1 119 ? 0.948 -4.237 19.054 1.00 97.25 119 SER A C 1
ATOM 872 O O . SER A 1 119 ? 0.921 -3.451 18.110 1.00 97.25 119 SER A O 1
ATOM 874 N N . GLN A 1 120 ? 1.358 -3.866 20.269 1.00 94.31 120 GLN A N 1
ATOM 875 C CA . GLN A 1 120 ? 1.809 -2.503 20.581 1.00 94.31 120 GLN A CA 1
ATOM 876 C C . GLN A 1 120 ? 3.003 -2.037 19.725 1.00 94.31 120 GLN A C 1
ATOM 878 O O . GLN A 1 120 ? 3.237 -0.841 19.591 1.00 94.31 120 GLN A O 1
ATOM 883 N N . PHE A 1 121 ? 3.759 -2.981 19.151 1.00 95.25 121 PHE A N 1
ATOM 884 C CA . PHE A 1 121 ? 4.898 -2.723 18.261 1.00 95.25 121 PHE A CA 1
ATOM 885 C C . PHE A 1 121 ? 4.593 -3.074 16.802 1.00 95.25 121 PHE A C 1
ATOM 887 O O . PHE A 1 121 ? 5.505 -3.296 16.004 1.00 95.25 121 PHE A O 1
ATOM 894 N N . ALA A 1 122 ? 3.313 -3.207 16.462 1.00 94.44 122 ALA A N 1
ATOM 895 C CA . ALA A 1 122 ? 2.900 -3.495 15.105 1.00 94.44 122 ALA A CA 1
ATOM 896 C C . ALA A 1 122 ? 3.092 -2.284 14.185 1.00 94.44 122 ALA A C 1
ATOM 898 O O . ALA A 1 122 ? 3.452 -1.179 14.594 1.00 94.44 122 ALA A O 1
ATOM 899 N N . PHE A 1 123 ? 2.834 -2.514 12.904 1.00 92.75 123 PHE A N 1
ATOM 900 C CA . PHE A 1 123 ? 2.898 -1.476 11.899 1.00 92.75 123 PHE A CA 1
ATOM 901 C C . PHE A 1 123 ? 1.877 -0.366 12.190 1.00 92.75 123 PHE A C 1
ATOM 903 O O . PHE A 1 123 ? 0.706 -0.639 12.451 1.00 92.75 123 PHE A O 1
ATOM 910 N N . LEU A 1 124 ? 2.325 0.892 12.128 1.00 90.12 124 LEU A N 1
ATOM 911 C CA . LEU A 1 124 ? 1.557 2.060 12.573 1.00 90.12 124 LEU A CA 1
ATOM 912 C C . LEU A 1 124 ? 0.191 2.199 11.888 1.00 90.12 124 LEU A C 1
ATOM 914 O O . LEU A 1 124 ? -0.737 2.721 12.500 1.00 90.12 124 LEU A O 1
ATOM 918 N N . ILE A 1 125 ? 0.056 1.721 10.645 1.00 91.12 125 ILE A N 1
ATOM 919 C CA . ILE A 1 125 ? -1.207 1.814 9.910 1.00 91.12 125 ILE A CA 1
ATOM 920 C C . ILE A 1 125 ? -2.361 1.164 10.676 1.00 91.12 125 ILE A C 1
ATOM 922 O O . ILE A 1 125 ? -3.450 1.709 10.655 1.00 91.12 125 ILE A O 1
ATOM 926 N N . TYR A 1 126 ? -2.126 0.086 11.434 1.00 93.62 126 TYR A N 1
ATOM 927 C CA . TYR A 1 126 ? -3.188 -0.557 12.211 1.00 93.62 126 TYR A CA 1
ATOM 928 C C . TYR A 1 126 ? -3.766 0.393 13.254 1.00 93.62 126 TYR A C 1
ATOM 930 O O . TYR A 1 126 ? -4.975 0.520 13.357 1.00 93.62 126 TYR A O 1
ATOM 938 N N . ALA A 1 127 ? -2.912 1.115 13.982 1.00 91.00 127 ALA A N 1
ATOM 939 C CA . ALA A 1 127 ? -3.374 2.084 14.966 1.00 91.00 127 ALA A CA 1
ATOM 940 C C . ALA A 1 127 ? -4.080 3.279 14.315 1.00 91.00 127 ALA A C 1
ATOM 942 O O . ALA A 1 127 ? -4.963 3.856 14.936 1.00 91.00 127 ALA A O 1
ATOM 943 N N . LEU A 1 128 ? -3.689 3.673 13.099 1.00 89.31 128 LEU A N 1
ATOM 944 C CA . LEU A 1 128 ? -4.322 4.780 12.375 1.00 89.31 128 LEU A 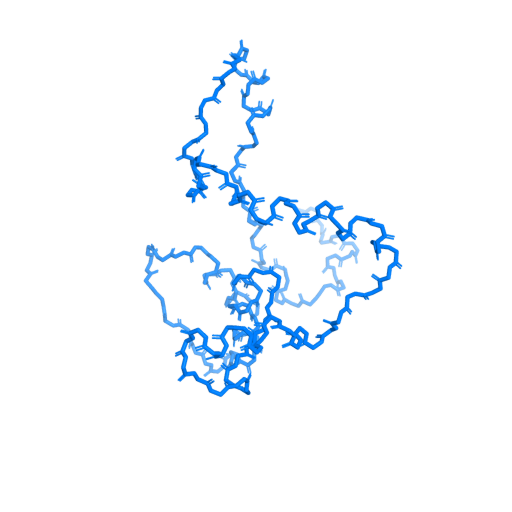CA 1
ATOM 945 C C . LEU A 1 128 ? -5.679 4.382 11.781 1.00 89.31 128 LEU A C 1
ATOM 947 O O . LEU A 1 128 ? -6.622 5.159 11.875 1.00 89.31 128 LEU A O 1
ATOM 951 N N . SER A 1 129 ? -5.795 3.178 11.219 1.00 90.44 129 SER A N 1
ATOM 952 C CA . SER A 1 129 ? -7.016 2.693 10.564 1.00 90.44 129 SER A CA 1
ATOM 953 C C . SER A 1 129 ? -8.179 2.442 11.531 1.00 90.44 129 SER A C 1
ATOM 955 O O . SER A 1 129 ? -9.303 2.290 11.076 1.00 90.44 129 SER A O 1
ATOM 957 N N . VAL A 1 130 ? -7.933 2.388 12.846 1.00 89.94 130 VAL A N 1
ATOM 958 C CA . VAL A 1 130 ? -8.957 2.086 13.870 1.00 89.94 130 VAL A CA 1
ATOM 959 C C . VAL A 1 130 ? -9.346 3.293 14.733 1.00 89.94 130 VAL A C 1
ATOM 961 O O . VAL A 1 130 ? -10.058 3.136 15.719 1.00 89.94 130 VAL A O 1
ATOM 964 N N . GLN A 1 131 ? -8.826 4.486 14.421 1.00 78.56 131 GLN A N 1
ATOM 965 C CA . GLN A 1 131 ? -9.097 5.723 15.173 1.00 78.56 131 GLN A CA 1
ATOM 966 C C . GLN A 1 131 ? -10.348 6.479 14.705 1.00 78.56 131 GLN A C 1
ATOM 968 O O . GLN A 1 131 ? -10.720 7.452 15.360 1.00 78.56 131 GLN A O 1
ATOM 973 N N . ALA A 1 132 ? -10.943 6.077 13.581 1.00 60.16 132 ALA A N 1
ATOM 974 C CA . ALA A 1 132 ? -12.100 6.725 12.967 1.00 60.16 132 ALA A CA 1
ATOM 975 C C . ALA A 1 132 ? -13.410 6.007 13.313 1.00 60.16 132 ALA A C 1
ATOM 977 O O . ALA A 1 132 ? -13.387 4.759 13.408 1.00 60.16 132 ALA A O 1
#

Secondary structure (DSSP, 8-state):
-PPPPTTGGGS-GGGGGPPPP-PPPPHHHHHHHHT--SPPP-SS---TT-S-HHHHHHHHHHGGGTTSPP-TT-HHHHHHHHHHHTS-GGG----SSHHHHHHHHHHHH--TT------TTS-HHHHHHT--

Solvent-accessible surface area (backbone atoms only — not comparable to full-atom values): 8954 Å² total; per-residue (Å²): 128,85,72,79,52,84,64,63,77,70,52,60,75,52,62,79,73,62,74,83,84,81,75,80,82,53,68,74,57,54,28,65,74,70,74,54,76,90,79,84,89,84,85,75,88,70,65,90,82,60,77,57,72,68,56,54,52,53,53,63,67,47,59,84,50,69,90,54,84,73,69,88,79,42,60,72,60,38,50,54,47,17,66,74,69,73,51,62,50,88,80,57,86,88,60,93,46,71,68,52,50,53,34,52,53,34,68,73,70,57,50,99,90,55,86,85,90,76,62,97,84,50,69,65,62,61,67,60,44,65,63,102